Protein AF-A0AAN5CDN4-F1 (afdb_monomer_lite)

Foldseek 3Di:
DDADEDEDEDEQVDDDLVVQCVVPPPDDQQRYAYEYEYEYALPRHDLVVLLVSLLPHAAHAHYEYHYDYPPPPPPDPDLVSFNDELSSLLSCLLRYLYYHYEEHNYALVSVVSSVVSCVPDDVVRHYYHYDYDVVRVVNNVPDPPPDDD

Organism: NCBI:txid1317129

Structure (mmCIF, N/CA/C/O backbone):
data_AF-A0AAN5CDN4-F1
#
_entry.id   AF-A0AAN5CDN4-F1
#
loop_
_atom_site.group_PDB
_atom_site.id
_atom_site.type_symbol
_atom_site.label_atom_id
_atom_site.label_alt_id
_atom_site.label_comp_id
_atom_site.label_asym_id
_atom_site.label_entity_id
_atom_site.label_seq_id
_atom_site.pdbx_PDB_ins_code
_atom_site.Cartn_x
_atom_site.Cartn_y
_atom_site.Cartn_z
_atom_site.occupancy
_atom_site.B_iso_or_equiv
_atom_site.auth_seq_id
_atom_site.auth_comp_id
_atom_site.auth_asym_id
_atom_site.auth_atom_id
_atom_site.pdbx_PDB_model_num
ATOM 1 N N . VAL A 1 1 ? -24.246 -1.734 12.341 1.00 42.53 1 VAL A N 1
ATOM 2 C CA . VAL A 1 1 ? -23.006 -1.204 11.724 1.00 42.53 1 VAL A CA 1
ATOM 3 C C . VAL A 1 1 ? -23.228 -1.210 10.223 1.00 42.53 1 VAL A C 1
ATOM 5 O O . VAL A 1 1 ? -23.394 -2.285 9.666 1.00 42.53 1 VAL A O 1
ATOM 8 N N . HIS A 1 2 ? -23.369 -0.044 9.593 1.00 41.12 2 HIS A N 1
ATOM 9 C CA . HIS A 1 2 ? -23.535 0.030 8.140 1.00 41.12 2 HIS A CA 1
ATOM 10 C C . HIS A 1 2 ? -22.158 -0.121 7.491 1.00 41.12 2 HIS A C 1
ATOM 12 O O . HIS A 1 2 ? -21.321 0.771 7.610 1.00 41.12 2 HIS A O 1
ATOM 18 N N . HIS A 1 3 ? -21.904 -1.271 6.868 1.00 45.28 3 HIS A N 1
ATOM 19 C CA . HIS A 1 3 ? -20.722 -1.474 6.038 1.00 45.28 3 HIS A CA 1
ATOM 20 C C . HIS A 1 3 ? -20.969 -0.784 4.696 1.00 45.28 3 HIS A C 1
ATOM 22 O O . HIS A 1 3 ? -21.739 -1.275 3.874 1.00 45.28 3 HIS A O 1
ATOM 28 N N . TYR A 1 4 ? -20.363 0.385 4.502 1.00 54.28 4 TYR A N 1
ATOM 29 C CA . TYR A 1 4 ? -20.385 1.083 3.221 1.00 54.28 4 TYR A CA 1
ATOM 30 C C . TYR A 1 4 ? -19.226 0.570 2.367 1.00 54.28 4 TYR A C 1
ATOM 32 O O . TYR A 1 4 ? -18.063 0.700 2.750 1.00 54.28 4 TYR A O 1
ATOM 40 N N . LEU A 1 5 ? -19.567 -0.041 1.231 1.00 51.22 5 LEU A N 1
ATOM 41 C CA . LEU A 1 5 ? -18.626 -0.453 0.199 1.00 51.22 5 LEU A CA 1
ATOM 42 C C . LEU A 1 5 ? -18.717 0.558 -0.943 1.00 51.22 5 LEU A C 1
ATOM 44 O O . LEU A 1 5 ? -19.676 0.539 -1.714 1.00 51.22 5 LEU A O 1
ATOM 48 N N . GLU A 1 6 ? -17.737 1.451 -1.047 1.00 60.47 6 GLU A N 1
ATOM 49 C CA . GLU A 1 6 ? -17.648 2.364 -2.186 1.00 60.47 6 GLU A CA 1
ATOM 50 C C . GLU A 1 6 ? -16.681 1.794 -3.224 1.00 60.47 6 GLU A C 1
ATOM 52 O O . GLU A 1 6 ? -15.474 1.670 -2.994 1.00 60.47 6 GLU A O 1
ATOM 57 N N . HIS A 1 7 ? -17.234 1.428 -4.382 1.00 62.56 7 HIS A N 1
ATOM 58 C CA . HIS A 1 7 ? -16.462 1.053 -5.559 1.00 62.56 7 HIS A CA 1
ATOM 59 C C . HIS A 1 7 ? -16.224 2.281 -6.420 1.00 62.56 7 HIS A C 1
ATOM 61 O O . HIS A 1 7 ? -17.145 2.803 -7.049 1.00 62.56 7 HIS A O 1
ATOM 67 N N . LEU A 1 8 ? -14.972 2.712 -6.486 1.00 62.22 8 LEU A N 1
ATOM 68 C CA . LEU A 1 8 ? -14.578 3.858 -7.286 1.00 62.22 8 LEU A CA 1
ATOM 69 C C . LEU A 1 8 ? -13.744 3.363 -8.459 1.00 62.22 8 LEU A C 1
ATOM 71 O O . LEU A 1 8 ? -12.682 2.759 -8.292 1.00 62.22 8 LEU A O 1
ATOM 75 N N . ARG A 1 9 ? -14.258 3.602 -9.665 1.00 58.09 9 ARG A N 1
ATOM 76 C CA . ARG A 1 9 ? -13.555 3.323 -10.915 1.00 58.09 9 ARG A CA 1
ATOM 77 C C . ARG A 1 9 ? -13.080 4.629 -11.507 1.00 58.09 9 ARG A C 1
ATOM 79 O O . ARG A 1 9 ? -13.863 5.567 -11.644 1.00 58.09 9 ARG A O 1
ATOM 86 N N . PHE A 1 10 ? -11.820 4.655 -11.905 1.00 60.62 10 PHE A N 1
ATOM 87 C CA . PHE A 1 10 ? -11.216 5.835 -12.490 1.00 60.62 10 PHE A CA 1
ATOM 88 C C . PHE A 1 10 ? -10.541 5.491 -13.809 1.00 60.62 10 PHE A C 1
ATOM 90 O O . PHE A 1 10 ? -9.881 4.458 -13.926 1.00 60.62 10 PHE A O 1
ATOM 97 N N . ASN A 1 11 ? -10.683 6.399 -14.769 1.00 54.03 11 ASN A N 1
ATOM 98 C CA . ASN A 1 11 ? -9.977 6.355 -16.040 1.00 54.03 11 ASN A CA 1
ATOM 99 C C . ASN A 1 11 ? -8.892 7.442 -16.041 1.00 54.03 11 ASN A C 1
ATOM 101 O O . ASN A 1 11 ? -9.101 8.529 -15.490 1.00 54.03 11 ASN A O 1
ATOM 105 N N . SER A 1 12 ? -7.752 7.142 -16.666 1.00 50.97 12 SER A N 1
ATOM 106 C CA . SER A 1 12 ? -6.529 7.965 -16.719 1.00 50.97 12 SER A CA 1
ATOM 107 C C . SER A 1 12 ? -6.758 9.459 -16.997 1.00 50.97 12 SER A C 1
ATOM 109 O O . SER A 1 12 ? -6.101 10.299 -16.389 1.00 50.97 12 SER A O 1
ATOM 111 N N . ASN A 1 13 ? -7.751 9.819 -17.814 1.00 49.12 13 ASN A N 1
ATOM 112 C CA . ASN A 1 13 ? -7.959 11.206 -18.257 1.00 49.12 13 ASN A CA 1
ATOM 113 C C . ASN A 1 13 ? -8.715 12.107 -17.257 1.00 49.12 13 ASN A C 1
ATOM 115 O O . ASN A 1 13 ? -8.921 13.286 -17.535 1.00 49.12 13 ASN A O 1
ATOM 119 N N . GLY A 1 14 ? -9.155 11.585 -16.105 1.00 52.59 14 GLY A N 1
ATOM 120 C CA . GLY A 1 14 ? -10.093 12.291 -15.218 1.00 52.59 14 GLY A CA 1
ATOM 121 C C . GLY A 1 14 ? -9.783 12.234 -13.724 1.00 52.59 14 GLY A C 1
ATOM 122 O O . GLY A 1 14 ? -10.663 12.537 -12.918 1.00 52.59 14 GLY A O 1
ATOM 123 N N . PHE A 1 15 ? -8.574 11.836 -13.317 1.00 58.59 15 PHE A N 1
ATOM 124 C CA . PHE A 1 15 ? -8.276 11.628 -11.897 1.00 58.59 15 PHE A CA 1
ATOM 125 C C . PHE A 1 15 ? -8.235 12.944 -11.104 1.00 58.59 15 PHE A C 1
ATOM 127 O O . PHE A 1 15 ? -7.240 13.676 -11.086 1.00 58.59 15 PHE A O 1
ATOM 134 N N . ASN A 1 16 ? -9.341 13.272 -10.438 1.00 61.50 16 ASN A N 1
ATOM 135 C CA . ASN A 1 16 ? -9.496 14.509 -9.686 1.00 61.50 16 ASN A CA 1
ATOM 136 C C . ASN A 1 16 ? -9.147 14.281 -8.207 1.00 61.50 16 ASN A C 1
ATOM 138 O O . ASN A 1 16 ? -9.886 13.604 -7.500 1.00 61.50 16 ASN A O 1
ATOM 142 N N . PHE A 1 17 ? -8.062 14.890 -7.710 1.00 61.78 17 PHE A N 1
ATOM 143 C CA . PHE A 1 17 ? -7.702 14.896 -6.278 1.00 61.78 17 PHE A CA 1
ATOM 144 C C . PHE A 1 17 ? -8.842 15.386 -5.376 1.00 61.78 17 PHE A C 1
ATOM 146 O O . PHE A 1 17 ? -8.958 14.982 -4.217 1.00 61.78 17 PHE A O 1
ATOM 153 N N . ARG A 1 18 ? -9.726 16.236 -5.916 1.00 67.62 18 ARG A N 1
ATOM 154 C CA . ARG A 1 18 ? -10.921 16.681 -5.199 1.00 67.62 18 ARG A CA 1
ATOM 155 C C . ARG A 1 18 ? -11.841 15.513 -4.856 1.00 67.62 18 ARG A C 1
ATOM 157 O O . ARG A 1 18 ? -12.526 15.605 -3.849 1.00 67.62 18 ARG A O 1
ATOM 164 N N . LEU A 1 19 ? -11.809 14.413 -5.613 1.00 70.50 19 LEU A N 1
ATOM 165 C CA . LEU A 1 19 ? -12.654 13.256 -5.353 1.00 70.50 19 LEU A CA 1
ATOM 166 C C . LEU A 1 19 ? -12.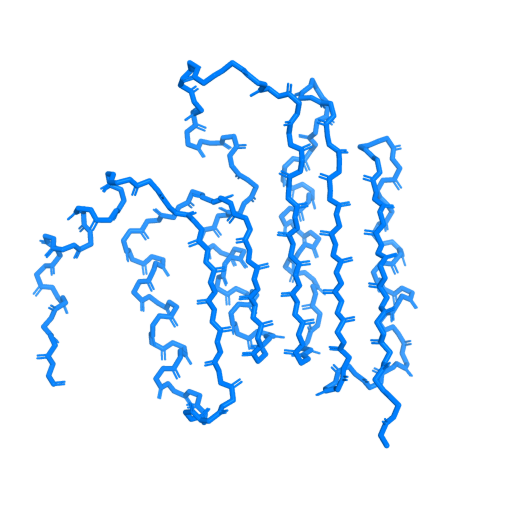292 12.583 -4.028 1.00 70.50 19 LEU A C 1
ATOM 168 O O . LEU A 1 19 ? -13.175 12.445 -3.194 1.00 70.50 19 LEU A O 1
ATOM 172 N N . ILE A 1 20 ? -11.019 12.246 -3.777 1.00 71.94 20 ILE A N 1
ATOM 173 C CA . ILE A 1 20 ? -10.628 11.628 -2.494 1.00 71.94 20 ILE A CA 1
ATOM 174 C C . ILE A 1 20 ? -11.003 12.546 -1.344 1.00 71.94 20 ILE A C 1
ATOM 176 O O . ILE A 1 20 ? -11.729 12.125 -0.454 1.00 71.94 20 ILE A O 1
ATOM 180 N N . SER A 1 21 ? -10.608 13.821 -1.415 1.00 72.06 21 SER A N 1
ATOM 181 C CA . SER A 1 21 ? -10.976 14.767 -0.361 1.00 72.06 21 SER A CA 1
ATOM 182 C C . SER A 1 21 ? -12.492 14.897 -0.185 1.00 72.06 21 SER A C 1
ATOM 184 O O . SER A 1 21 ? -12.933 15.070 0.938 1.00 72.06 21 SER A O 1
ATOM 186 N N . SER A 1 22 ? -13.307 14.778 -1.238 1.00 77.88 22 SER A N 1
ATOM 187 C CA . SER A 1 22 ? -14.773 14.786 -1.119 1.00 77.88 22 SER A CA 1
ATOM 188 C C . SER A 1 22 ? -15.352 13.487 -0.552 1.00 77.88 22 SER A C 1
ATOM 190 O O . SER A 1 22 ? -16.350 13.528 0.158 1.00 77.88 22 SER A O 1
ATOM 192 N N . LEU A 1 23 ? -14.720 12.346 -0.830 1.00 71.31 23 LEU A N 1
ATOM 193 C CA . LEU A 1 23 ? -15.134 11.030 -0.342 1.00 71.31 23 LEU A CA 1
ATOM 194 C C . LEU A 1 23 ? -14.772 10.835 1.127 1.00 71.31 23 LEU A C 1
ATOM 196 O O . LEU A 1 23 ? -15.442 10.092 1.835 1.00 71.31 23 LEU A O 1
ATOM 200 N N . THR A 1 24 ? -13.714 11.499 1.587 1.00 77.38 24 THR A N 1
ATOM 201 C CA . THR A 1 24 ? -13.196 11.345 2.946 1.00 77.38 24 THR A CA 1
ATOM 202 C C . THR A 1 24 ? -13.630 12.460 3.888 1.00 77.38 24 THR A C 1
ATOM 204 O O . THR A 1 24 ? -13.553 12.290 5.102 1.00 77.38 24 THR A O 1
ATOM 207 N N . ARG A 1 25 ? -14.053 13.615 3.362 1.00 80.44 25 ARG A N 1
ATOM 208 C CA . ARG A 1 25 ? -14.441 14.771 4.179 1.00 80.44 25 ARG A CA 1
ATOM 209 C C . ARG A 1 25 ? -15.694 14.461 4.991 1.00 80.44 25 ARG A C 1
ATOM 211 O O . ARG A 1 25 ? -16.678 13.962 4.455 1.00 80.44 25 ARG A O 1
ATOM 218 N N . ASP A 1 26 ? -15.617 14.767 6.283 1.00 82.19 26 ASP A N 1
ATOM 219 C CA . ASP A 1 26 ? -16.692 14.624 7.272 1.00 82.19 26 ASP A CA 1
ATOM 220 C C . ASP A 1 26 ? -17.226 13.190 7.450 1.00 82.19 26 ASP A C 1
ATOM 222 O O . ASP A 1 26 ? -18.324 12.986 7.970 1.00 82.19 26 ASP A O 1
ATOM 226 N N . ARG A 1 27 ? -16.451 12.169 7.053 1.00 81.75 27 ARG A N 1
ATOM 227 C CA . ARG A 1 27 ? -16.813 10.756 7.232 1.00 81.75 27 ARG A CA 1
ATOM 228 C C . ARG A 1 27 ? -15.916 10.079 8.259 1.00 81.75 27 ARG A C 1
ATOM 230 O O . ARG A 1 27 ? -14.701 10.249 8.245 1.00 81.75 27 ARG A O 1
ATOM 237 N N . ASN A 1 28 ? -16.506 9.240 9.112 1.00 83.94 28 ASN A N 1
ATOM 238 C CA . ASN A 1 28 ? -15.732 8.305 9.923 1.00 83.94 28 ASN A CA 1
ATOM 239 C C . ASN A 1 28 ? -15.337 7.098 9.059 1.00 83.94 28 ASN A C 1
ATOM 241 O O . ASN A 1 28 ? -16.176 6.258 8.731 1.00 83.94 28 ASN A O 1
ATOM 245 N N . LEU A 1 29 ? -14.057 7.019 8.704 1.00 83.81 29 LEU A N 1
ATOM 246 C CA . LEU A 1 29 ? -13.517 5.980 7.830 1.00 83.81 29 LEU A CA 1
ATOM 247 C C . LEU A 1 29 ? -13.000 4.745 8.581 1.00 83.81 29 LEU A C 1
ATOM 249 O O . LEU A 1 29 ? -12.643 3.756 7.944 1.00 83.81 29 LEU A O 1
ATOM 253 N N . GLU A 1 30 ? -13.032 4.740 9.918 1.00 83.12 30 GLU A N 1
ATOM 254 C CA . GLU A 1 30 ? -12.555 3.628 10.760 1.00 83.12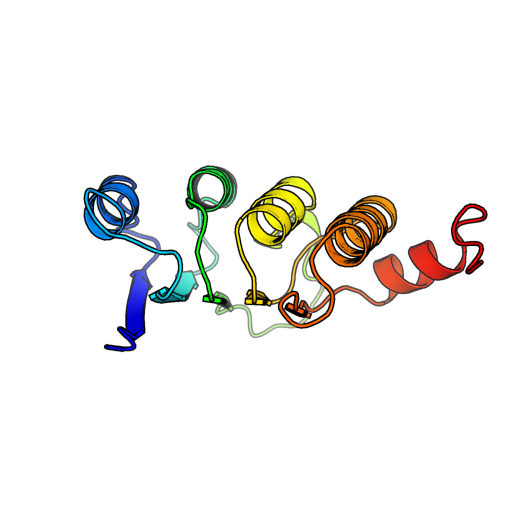 30 GLU A CA 1
ATOM 255 C C . GLU A 1 30 ? -13.330 2.319 10.564 1.00 83.12 30 GLU A C 1
ATOM 257 O O . GLU A 1 30 ? -12.926 1.283 11.082 1.00 83.12 30 GLU A O 1
ATOM 262 N N . LYS A 1 31 ? -14.465 2.362 9.858 1.00 84.50 31 LYS A N 1
ATOM 263 C CA . LYS A 1 31 ? -15.303 1.195 9.530 1.00 84.50 31 LYS A CA 1
ATOM 264 C C . LYS A 1 31 ? -15.619 1.093 8.037 1.00 84.50 31 LYS A C 1
ATOM 266 O O . LYS A 1 31 ? -16.503 0.331 7.646 1.00 84.50 31 LYS A O 1
ATOM 271 N N . VAL A 1 32 ? -14.961 1.907 7.213 1.00 85.69 32 VAL A N 1
ATOM 272 C CA . VAL A 1 32 ? -15.242 2.007 5.778 1.00 85.69 32 VAL A CA 1
ATOM 273 C C . VAL A 1 32 ? -14.306 1.100 4.995 1.00 85.69 32 VAL A C 1
ATOM 275 O O . VAL A 1 32 ? -13.120 0.976 5.309 1.00 85.69 32 VAL A O 1
ATOM 278 N N . GLN A 1 33 ? -14.863 0.492 3.947 1.00 89.12 33 GLN A N 1
ATOM 279 C CA . GLN A 1 33 ? -14.111 -0.236 2.943 1.00 89.12 33 GLN A CA 1
ATOM 280 C C . GLN A 1 33 ? -14.107 0.546 1.630 1.00 89.12 33 GLN A C 1
ATOM 282 O O . GLN A 1 33 ? -15.160 0.800 1.042 1.00 89.12 33 GLN A O 1
ATOM 287 N N . ILE A 1 34 ? -12.911 0.882 1.155 1.00 88.25 34 ILE A N 1
ATOM 288 C CA . ILE A 1 34 ? -12.700 1.571 -0.117 1.00 88.25 34 ILE A CA 1
ATOM 289 C C . ILE A 1 34 ? -12.059 0.598 -1.102 1.00 88.25 34 ILE A C 1
ATOM 291 O O . ILE A 1 34 ? -11.040 -0.024 -0.801 1.00 88.25 34 ILE A O 1
ATOM 295 N N . ALA A 1 35 ? -12.645 0.480 -2.293 1.00 89.38 35 ALA A N 1
ATOM 296 C CA . ALA A 1 35 ? -12.056 -0.250 -3.408 1.00 89.38 35 ALA A CA 1
ATOM 297 C C . ALA A 1 35 ? -11.782 0.712 -4.570 1.00 89.38 35 ALA A C 1
ATOM 299 O O . ALA A 1 35 ? -12.710 1.266 -5.165 1.00 89.38 35 ALA A O 1
ATOM 300 N N . LEU A 1 36 ? -10.503 0.899 -4.890 1.00 87.06 36 LEU A N 1
ATOM 301 C CA . LEU A 1 36 ? -10.022 1.723 -5.991 1.00 87.06 36 LEU A CA 1
ATOM 302 C C . LEU A 1 36 ? -9.634 0.809 -7.152 1.00 87.06 36 LEU A C 1
ATOM 304 O O . LEU A 1 36 ? -8.705 0.015 -7.034 1.00 87.06 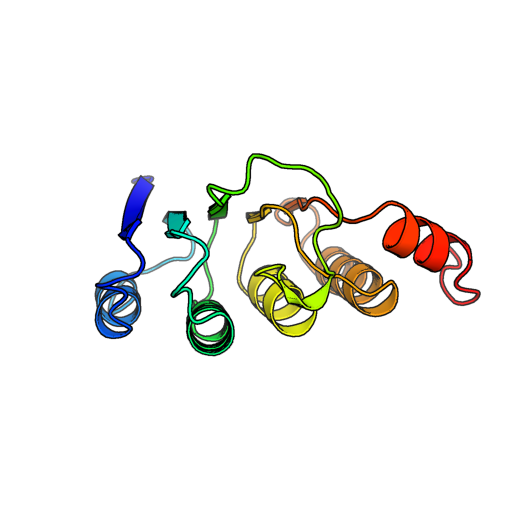36 LEU A O 1
ATOM 308 N N . THR A 1 37 ? -10.326 0.929 -8.283 1.00 85.19 37 THR A N 1
A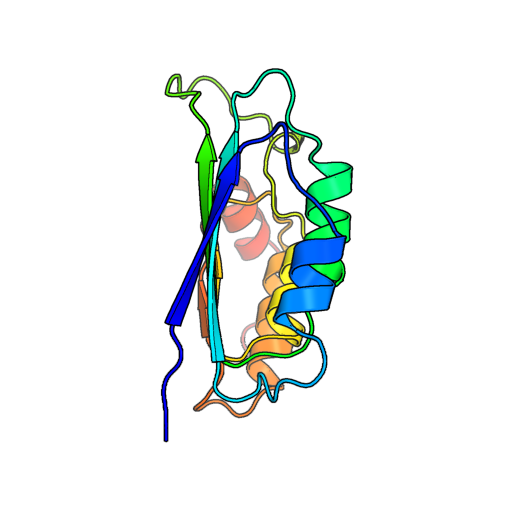TOM 309 C CA . THR A 1 37 ? -9.881 0.313 -9.538 1.00 85.19 37 THR A CA 1
ATOM 310 C C . THR A 1 37 ? -9.336 1.398 -10.447 1.00 85.19 37 THR A C 1
ATOM 312 O O . THR A 1 37 ? -10.066 2.299 -10.876 1.00 85.19 37 THR A O 1
ATOM 315 N N . LEU A 1 38 ? -8.047 1.297 -10.733 1.00 79.62 38 LEU A N 1
ATOM 316 C CA . LEU A 1 38 ? -7.317 2.241 -11.555 1.00 79.62 38 LEU A CA 1
ATOM 317 C C . LEU A 1 38 ? -7.144 1.617 -12.940 1.00 79.62 38 LEU A C 1
ATOM 319 O O . LEU A 1 38 ? -6.450 0.611 -13.090 1.00 79.62 38 LEU A O 1
ATOM 323 N N . ASN A 1 39 ? -7.822 2.188 -13.936 1.00 75.81 39 ASN A N 1
ATOM 324 C CA . ASN A 1 39 ? -7.700 1.757 -15.323 1.00 75.81 39 ASN A CA 1
ATOM 325 C C . ASN A 1 39 ? -6.800 2.744 -16.059 1.00 75.81 39 ASN A C 1
ATOM 327 O O . ASN A 1 39 ? -7.145 3.922 -16.209 1.00 75.81 39 ASN A O 1
ATOM 331 N N . ALA A 1 40 ? -5.663 2.253 -16.535 1.00 64.31 40 ALA A N 1
ATOM 332 C CA . ALA A 1 40 ? -4.715 3.056 -17.280 1.00 64.31 40 ALA A CA 1
ATOM 333 C C . ALA A 1 40 ? -4.482 2.467 -18.667 1.00 64.31 40 ALA A C 1
ATOM 335 O O . ALA A 1 40 ? -4.056 1.320 -18.810 1.00 64.31 40 ALA A O 1
ATOM 336 N N . SER A 1 41 ? -4.714 3.281 -19.697 1.00 64.50 41 SER A N 1
ATOM 337 C CA . SER A 1 41 ? -3.990 3.117 -20.953 1.00 64.50 41 SER A CA 1
ATOM 338 C C . SER A 1 41 ? -2.539 3.519 -20.695 1.00 64.50 41 SER A C 1
ATOM 340 O O . SER A 1 41 ? -2.279 4.609 -20.186 1.00 64.50 41 SER A O 1
ATOM 342 N N . THR A 1 42 ? -1.596 2.639 -21.012 1.00 59.81 42 THR A N 1
ATOM 343 C CA . THR A 1 42 ? -0.192 2.749 -20.586 1.00 59.81 42 THR A CA 1
ATOM 344 C C . THR A 1 42 ? 0.565 3.965 -21.114 1.00 59.81 42 THR A C 1
ATOM 346 O O . THR A 1 42 ? 1.618 4.279 -20.579 1.00 59.81 42 THR A O 1
ATOM 349 N N . ALA A 1 43 ? 0.040 4.672 -22.117 1.00 59.00 43 ALA A N 1
ATOM 350 C CA . ALA A 1 43 ? 0.720 5.815 -22.721 1.00 59.00 43 ALA A CA 1
ATOM 351 C C . ALA A 1 43 ? 0.682 7.109 -21.879 1.00 59.00 43 ALA A C 1
ATOM 353 O O . ALA A 1 43 ? 1.592 7.916 -22.009 1.00 59.00 43 ALA A O 1
ATOM 354 N N . ASP A 1 44 ? -0.312 7.297 -20.997 1.00 64.44 44 ASP A N 1
ATOM 355 C CA . ASP A 1 44 ? -0.578 8.612 -20.370 1.00 64.44 44 ASP A CA 1
ATOM 356 C C . ASP A 1 44 ? -0.766 8.557 -18.846 1.00 64.44 44 ASP A C 1
ATOM 358 O O . ASP A 1 44 ? -1.359 9.456 -18.240 1.00 64.44 44 ASP A O 1
ATOM 362 N N . PHE A 1 45 ? -0.324 7.484 -18.187 1.00 74.25 45 PHE A N 1
ATOM 363 C CA . PHE A 1 45 ? -0.564 7.368 -16.754 1.00 74.25 45 PHE A CA 1
ATOM 364 C C . PHE A 1 45 ? 0.477 8.106 -15.911 1.00 74.25 45 PHE A C 1
ATOM 366 O O . PHE A 1 45 ? 1.637 7.712 -15.821 1.00 74.25 45 PHE A O 1
ATOM 373 N N . ASP A 1 46 ? 0.032 9.152 -15.215 1.00 83.25 46 ASP A N 1
ATOM 374 C CA . ASP A 1 46 ? 0.870 9.919 -14.294 1.00 83.25 46 ASP A CA 1
ATOM 375 C C . ASP A 1 46 ? 1.040 9.181 -12.951 1.00 83.25 46 ASP A C 1
ATOM 377 O O . ASP A 1 46 ? 0.256 9.315 -11.998 1.00 83.25 46 ASP A O 1
ATOM 381 N N . MET A 1 47 ? 2.097 8.372 -12.895 1.00 83.25 47 MET A N 1
ATOM 382 C CA . MET A 1 47 ? 2.495 7.574 -11.734 1.00 83.25 47 MET A CA 1
ATOM 383 C C . MET A 1 47 ? 2.800 8.443 -10.518 1.00 83.25 47 MET A C 1
ATOM 385 O O . MET A 1 47 ? 2.308 8.179 -9.420 1.00 83.25 47 MET A O 1
ATOM 389 N N . THR A 1 48 ? 3.565 9.517 -10.713 1.00 86.62 48 THR A N 1
ATOM 390 C CA . THR A 1 48 ? 3.967 10.447 -9.651 1.00 86.62 48 THR A CA 1
ATOM 391 C C . THR A 1 48 ? 2.750 11.077 -8.991 1.00 86.62 48 THR A C 1
ATOM 393 O O . THR A 1 48 ? 2.619 11.079 -7.762 1.00 86.62 48 THR A O 1
ATOM 396 N N . ARG A 1 49 ? 1.817 11.576 -9.802 1.00 85.44 49 ARG A N 1
ATOM 397 C CA . ARG A 1 49 ? 0.565 12.155 -9.323 1.00 85.44 49 ARG A CA 1
ATOM 398 C C . ARG A 1 49 ? -0.277 11.134 -8.572 1.00 85.44 49 ARG A C 1
ATOM 400 O O . ARG A 1 49 ? -0.798 11.455 -7.503 1.00 85.44 49 ARG A O 1
ATOM 407 N N . THR A 1 50 ? -0.385 9.915 -9.090 1.00 85.75 50 THR A N 1
ATOM 408 C CA . THR A 1 50 ? -1.180 8.860 -8.453 1.00 85.75 50 THR A CA 1
ATOM 409 C C . THR A 1 50 ? -0.562 8.409 -7.130 1.00 85.75 50 THR A C 1
ATOM 411 O O . THR A 1 50 ? -1.272 8.315 -6.133 1.00 85.75 50 THR A O 1
ATOM 414 N N . ARG A 1 51 ? 0.762 8.240 -7.046 1.00 89.12 51 ARG A N 1
ATOM 415 C CA . ARG A 1 51 ? 1.461 7.964 -5.777 1.00 89.12 51 ARG A CA 1
ATOM 416 C C . ARG A 1 51 ? 1.234 9.079 -4.756 1.00 89.12 51 ARG A C 1
ATOM 418 O O . ARG A 1 51 ? 0.875 8.806 -3.612 1.00 89.12 51 ARG A O 1
ATOM 425 N N . LYS A 1 52 ? 1.372 10.347 -5.168 1.00 89.62 52 LYS A N 1
ATOM 426 C CA . LYS A 1 52 ? 1.104 11.511 -4.301 1.00 89.62 52 LYS A CA 1
ATOM 427 C C . LYS A 1 52 ? -0.323 11.492 -3.758 1.00 89.62 52 LYS A C 1
ATOM 429 O O . LYS A 1 52 ? -0.544 11.826 -2.601 1.00 89.62 52 LYS A O 1
ATOM 434 N N . MET A 1 53 ? -1.276 11.089 -4.586 1.00 86.88 53 MET A N 1
ATOM 435 C CA . MET A 1 53 ? -2.672 10.944 -4.202 1.00 86.88 53 MET A CA 1
ATOM 436 C C . MET A 1 53 ? -2.885 9.805 -3.197 1.00 86.88 53 MET A C 1
ATOM 438 O O . MET A 1 53 ? -3.556 10.005 -2.189 1.00 86.88 53 MET A O 1
ATOM 442 N N . LEU A 1 54 ? -2.313 8.623 -3.437 1.00 89.81 54 LEU A N 1
ATOM 443 C CA . LEU A 1 54 ? -2.419 7.490 -2.512 1.00 89.81 54 LEU A CA 1
ATOM 444 C C . LEU A 1 54 ? -1.814 7.821 -1.140 1.00 89.81 54 LEU A C 1
ATOM 446 O O . LEU A 1 54 ? -2.377 7.446 -0.115 1.00 89.81 54 LEU A O 1
ATOM 450 N N . LYS A 1 55 ? -0.739 8.618 -1.112 1.00 92.56 55 LYS A N 1
ATOM 451 C CA . LYS A 1 55 ? -0.127 9.163 0.115 1.00 92.56 55 LYS A CA 1
ATOM 452 C C . LYS A 1 55 ? -0.991 10.210 0.842 1.00 92.56 55 LYS A C 1
ATOM 454 O O . LYS A 1 55 ? -0.640 10.638 1.934 1.00 92.56 55 LYS A O 1
ATOM 459 N N . GLN A 1 56 ? -2.113 10.637 0.262 1.00 89.88 56 GLN A N 1
ATOM 460 C CA . GLN A 1 56 ? -3.104 11.508 0.913 1.00 89.88 56 GLN A CA 1
ATOM 461 C C . GLN A 1 56 ? -4.313 10.735 1.446 1.00 89.88 56 GLN A C 1
ATOM 463 O O . GLN A 1 56 ? -5.210 11.344 2.031 1.00 89.88 56 GLN A O 1
ATOM 468 N N . LEU A 1 57 ? -4.369 9.413 1.246 1.00 88.44 57 LEU A N 1
ATOM 469 C CA . LEU A 1 57 ? -5.443 8.604 1.804 1.00 88.44 57 LEU A CA 1
ATOM 470 C C . LEU A 1 57 ? -5.390 8.666 3.340 1.00 88.44 57 LEU A C 1
ATOM 472 O O . LEU A 1 57 ? -4.324 8.427 3.915 1.00 88.44 57 LEU A O 1
ATOM 476 N N . PRO A 1 58 ? -6.510 8.990 4.007 1.00 91.00 58 PRO A N 1
ATOM 477 C CA . PRO A 1 58 ? -6.585 9.012 5.462 1.00 91.00 58 PRO A CA 1
ATOM 478 C C . PRO A 1 58 ? -6.638 7.591 6.033 1.00 91.00 58 PRO A C 1
ATOM 480 O O . PRO A 1 58 ? -6.754 6.608 5.298 1.00 91.00 58 PRO A O 1
ATOM 483 N N . LYS A 1 59 ? -6.623 7.495 7.366 1.00 91.12 59 LYS A N 1
ATOM 484 C CA . LYS A 1 59 ? -6.809 6.226 8.066 1.00 91.12 59 LYS A CA 1
ATOM 485 C C . LYS A 1 59 ? -8.176 5.607 7.745 1.00 91.12 59 LYS A C 1
ATOM 487 O O . LYS A 1 59 ? -9.192 6.295 7.821 1.00 91.12 59 LYS A O 1
ATOM 492 N N . MET A 1 60 ? -8.206 4.317 7.420 1.00 91.12 60 MET A N 1
ATOM 493 C CA . MET A 1 60 ? -9.428 3.574 7.095 1.00 91.12 60 MET A CA 1
ATOM 494 C C . MET A 1 60 ? -9.379 2.124 7.582 1.00 91.12 60 MET A C 1
ATOM 496 O O . MET A 1 60 ? -8.315 1.616 7.929 1.00 91.12 60 MET A O 1
ATOM 500 N N . ASP A 1 61 ? -10.523 1.439 7.595 1.00 92.00 61 ASP A N 1
ATOM 501 C CA . ASP A 1 61 ? -10.546 0.017 7.950 1.00 92.00 61 ASP A CA 1
ATOM 502 C C . ASP A 1 61 ? -9.960 -0.835 6.826 1.00 92.00 61 ASP A C 1
ATOM 504 O O . ASP A 1 61 ? -8.938 -1.496 7.005 1.00 92.00 61 ASP A O 1
ATOM 508 N N . LYS A 1 62 ? -10.570 -0.782 5.636 1.00 94.12 62 LYS A N 1
ATOM 509 C CA . LYS A 1 62 ? -10.190 -1.650 4.519 1.00 94.12 62 LYS A CA 1
ATOM 510 C C . LYS A 1 62 ? -9.917 -0.858 3.251 1.00 94.12 62 LYS A C 1
ATOM 512 O O . LYS A 1 62 ? -10.757 -0.077 2.809 1.00 94.12 62 LYS A O 1
ATOM 517 N N . LEU A 1 63 ? -8.784 -1.138 2.624 1.00 94.06 63 LEU A N 1
ATOM 518 C CA . LEU A 1 63 ? -8.404 -0.603 1.327 1.00 94.06 63 LEU A CA 1
ATOM 519 C C . LEU A 1 63 ? -8.124 -1.746 0.356 1.00 94.06 63 LEU A C 1
ATOM 521 O O . LEU A 1 63 ? -7.362 -2.662 0.658 1.00 94.06 63 LEU A O 1
ATOM 525 N N . ARG A 1 64 ? -8.710 -1.670 -0.834 1.00 94.25 64 ARG A N 1
ATOM 526 C CA . ARG A 1 64 ? -8.337 -2.502 -1.974 1.00 94.25 64 ARG A CA 1
ATOM 527 C C . ARG A 1 64 ? -7.929 -1.607 -3.133 1.00 94.25 64 ARG A C 1
ATOM 529 O O . ARG A 1 64 ? -8.689 -0.714 -3.496 1.00 94.25 64 ARG A O 1
ATOM 536 N N . ILE A 1 65 ? -6.761 -1.853 -3.713 1.00 90.88 65 ILE A N 1
ATOM 537 C CA . ILE A 1 65 ? -6.302 -1.179 -4.927 1.00 90.88 65 ILE A CA 1
ATOM 538 C C . ILE A 1 65 ? -6.074 -2.243 -5.991 1.00 90.88 65 ILE A C 1
ATOM 540 O O . ILE A 1 65 ? -5.169 -3.059 -5.857 1.00 90.88 65 ILE A O 1
ATOM 544 N N . ASP A 1 66 ? -6.890 -2.210 -7.040 1.00 87.12 66 ASP A N 1
ATOM 545 C CA . ASP A 1 66 ? -6.726 -3.043 -8.228 1.00 87.12 66 ASP A CA 1
ATOM 546 C C . ASP A 1 66 ? -6.153 -2.183 -9.364 1.00 87.12 66 ASP A C 1
ATOM 548 O O . ASP A 1 66 ? -6.732 -1.146 -9.720 1.00 87.12 66 ASP A O 1
ATOM 552 N N . TRP A 1 67 ? -5.036 -2.618 -9.948 1.00 79.69 67 TRP A N 1
ATOM 553 C CA . TRP A 1 67 ? -4.354 -1.922 -11.032 1.00 79.69 67 TRP A CA 1
ATOM 554 C C . TRP A 1 67 ? -4.536 -2.683 -12.344 1.00 79.69 67 TRP A C 1
ATOM 556 O O . TRP A 1 67 ? -3.893 -3.693 -12.615 1.00 79.69 67 TRP A O 1
ATOM 566 N N . LYS A 1 68 ? -5.417 -2.181 -13.210 1.00 75.25 68 LYS A N 1
ATOM 567 C CA . LYS A 1 68 ? -5.646 -2.787 -14.524 1.00 75.25 68 LYS A CA 1
ATOM 568 C C . LYS A 1 68 ? -4.803 -2.057 -15.564 1.00 75.25 68 LYS A C 1
ATOM 570 O O . LYS A 1 68 ? -5.273 -1.106 -16.187 1.00 75.25 68 LYS A O 1
ATOM 575 N N . SER A 1 69 ? -3.559 -2.506 -15.738 1.00 65.25 69 SER A N 1
ATOM 576 C CA . SER A 1 69 ? -2.738 -2.120 -16.892 1.00 65.25 69 SER A CA 1
ATOM 577 C C . SER A 1 69 ? -3.102 -2.965 -18.110 1.00 65.25 69 SER A C 1
ATOM 579 O O . SER A 1 69 ? -3.186 -4.189 -18.017 1.00 65.25 69 SER A O 1
ATOM 581 N N . TRP A 1 70 ? -3.280 -2.324 -19.266 1.00 53.59 70 TRP A N 1
ATOM 582 C CA . TRP A 1 70 ? -3.575 -3.004 -20.533 1.00 53.59 70 TRP A CA 1
ATOM 583 C C . TRP A 1 70 ? -2.355 -3.622 -21.234 1.00 53.59 70 TRP A C 1
ATOM 585 O O . TRP A 1 70 ? -2.499 -4.176 -22.322 1.00 53.59 70 TRP A O 1
ATOM 595 N N . THR A 1 71 ? -1.159 -3.586 -20.641 1.00 52.09 71 THR A N 1
ATOM 596 C CA . THR A 1 71 ? 0.016 -4.259 -21.214 1.00 52.09 71 THR A CA 1
ATOM 597 C C . THR A 1 71 ? 0.001 -5.756 -20.916 1.00 52.09 71 THR A C 1
ATOM 599 O O . THR A 1 71 ? 0.721 -6.279 -20.073 1.00 52.09 71 THR A O 1
ATOM 602 N N . SER A 1 72 ? -0.813 -6.474 -21.685 1.00 44.03 72 SER A N 1
ATOM 603 C CA . SER A 1 72 ? -0.869 -7.936 -21.769 1.00 44.03 72 SER A CA 1
ATOM 604 C C . SER A 1 72 ? 0.374 -8.584 -22.406 1.00 44.03 72 SER A C 1
ATOM 606 O O . SER A 1 72 ? 0.363 -9.778 -22.693 1.00 44.03 72 SER A O 1
ATOM 608 N N . SER A 1 73 ? 1.460 -7.844 -22.635 1.00 47.94 73 SER A N 1
ATOM 609 C CA . SER A 1 73 ? 2.729 -8.399 -23.109 1.00 47.94 73 SER A CA 1
ATOM 610 C C . SER A 1 73 ? 3.752 -8.382 -21.978 1.00 47.94 73 SER A C 1
ATOM 612 O O . SER A 1 73 ? 4.405 -7.372 -21.739 1.00 47.94 73 SER A O 1
ATOM 614 N N . MET A 1 74 ? 3.893 -9.526 -21.304 1.00 47.38 74 MET A N 1
ATOM 615 C CA . MET A 1 74 ? 4.819 -9.833 -20.199 1.00 47.38 74 MET A CA 1
ATOM 616 C C . MET A 1 74 ? 6.324 -9.686 -20.527 1.00 47.38 74 MET A C 1
ATOM 618 O O . MET A 1 74 ? 7.154 -10.326 -19.885 1.00 47.38 74 MET A O 1
ATOM 622 N N . LYS A 1 75 ? 6.717 -8.893 -21.525 1.00 50.31 75 LYS A N 1
ATOM 623 C CA . LYS A 1 75 ? 8.131 -8.623 -21.785 1.00 50.31 75 LYS A CA 1
ATOM 624 C C . LYS A 1 75 ? 8.551 -7.435 -20.934 1.00 50.31 75 LYS A C 1
ATOM 626 O O . LYS A 1 75 ? 8.290 -6.299 -21.295 1.00 50.31 75 LYS A O 1
ATOM 631 N N . GLU A 1 76 ? 9.134 -7.778 -19.787 1.00 53.50 76 GLU A N 1
ATOM 632 C CA . GLU A 1 76 ? 9.887 -6.891 -18.898 1.00 53.50 76 GLU A CA 1
ATOM 633 C C . GLU A 1 76 ? 9.095 -5.665 -18.442 1.00 53.50 76 GLU A C 1
ATOM 635 O O . GLU A 1 76 ? 9.270 -4.556 -18.930 1.00 53.50 76 GLU A O 1
ATOM 640 N N . VAL A 1 77 ? 8.222 -5.865 -17.448 1.00 56.09 77 VAL A N 1
ATOM 641 C CA . VAL A 1 77 ? 7.776 -4.730 -16.634 1.00 56.09 77 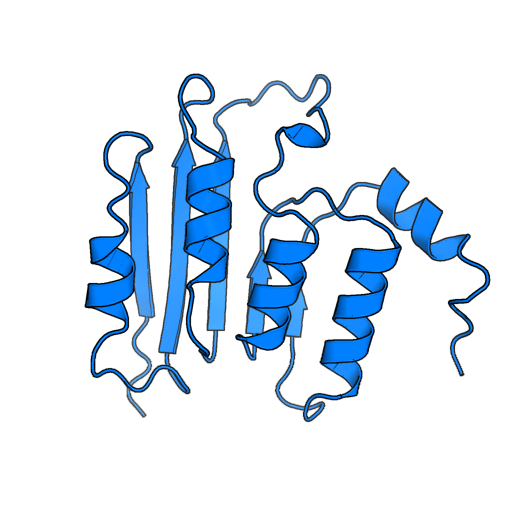VAL A CA 1
ATOM 642 C C . VAL A 1 77 ? 9.022 -4.168 -15.956 1.00 56.09 77 VAL A C 1
ATOM 644 O O . VAL A 1 77 ? 9.551 -4.794 -15.034 1.00 56.09 77 VAL A O 1
ATOM 647 N N . VAL A 1 78 ? 9.500 -3.025 -16.445 1.00 60.19 78 VAL A N 1
ATOM 648 C CA . VAL A 1 78 ? 10.559 -2.255 -15.800 1.00 60.19 78 VAL A CA 1
ATOM 649 C C . VAL A 1 78 ? 10.039 -1.882 -14.416 1.00 60.19 78 VAL A C 1
ATOM 651 O O . VAL A 1 78 ? 8.896 -1.453 -14.270 1.00 60.19 78 VAL A O 1
ATOM 654 N N . MET A 1 79 ? 10.842 -2.112 -13.376 1.00 58.94 79 MET A N 1
ATOM 655 C CA . MET A 1 79 ? 10.418 -1.904 -11.984 1.00 58.94 79 MET A CA 1
ATOM 656 C C . MET A 1 79 ? 9.881 -0.484 -11.737 1.00 58.94 79 MET A C 1
ATOM 658 O O . MET A 1 79 ? 8.942 -0.306 -10.962 1.00 58.94 79 MET A O 1
ATOM 662 N N . ASP A 1 80 ? 10.389 0.501 -12.478 1.00 61.50 80 ASP A N 1
ATOM 663 C CA . ASP A 1 80 ? 9.966 1.901 -12.399 1.00 61.50 80 ASP A CA 1
ATOM 664 C C . ASP A 1 80 ? 8.508 2.146 -12.845 1.00 61.50 80 ASP A C 1
ATOM 666 O O . ASP A 1 80 ? 7.891 3.125 -12.409 1.00 61.50 80 ASP A O 1
ATOM 670 N N . ASP A 1 81 ? 7.915 1.220 -13.608 1.00 68.75 81 ASP A N 1
ATOM 671 C CA . ASP A 1 81 ? 6.548 1.312 -14.143 1.00 68.75 81 ASP A CA 1
ATOM 672 C C . ASP A 1 81 ? 5.469 0.773 -13.184 1.00 68.75 81 ASP A C 1
ATOM 674 O O . ASP A 1 81 ? 4.283 0.727 -13.523 1.00 68.75 81 ASP A O 1
ATOM 678 N N . LEU A 1 82 ? 5.837 0.353 -11.968 1.00 79.62 82 LEU A N 1
ATOM 679 C CA . LEU A 1 82 ? 4.885 -0.179 -10.988 1.00 79.62 82 LEU A CA 1
ATOM 680 C C . LEU A 1 82 ? 4.307 0.912 -10.089 1.00 79.62 82 LEU A C 1
ATOM 682 O O . LEU A 1 82 ? 5.018 1.781 -9.590 1.00 79.62 82 LEU A O 1
ATOM 686 N N . LEU A 1 83 ? 2.987 0.890 -9.869 1.00 83.19 83 LEU A N 1
ATOM 687 C CA . LEU A 1 83 ? 2.293 2.017 -9.239 1.00 83.19 83 LEU A CA 1
ATOM 688 C C . LEU A 1 83 ? 2.733 2.249 -7.797 1.00 83.19 83 LEU A C 1
ATOM 690 O O . LEU A 1 83 ? 2.968 3.389 -7.394 1.00 83.19 83 LEU A O 1
ATOM 694 N N . ILE A 1 84 ? 2.819 1.174 -7.025 1.00 89.62 84 ILE A N 1
ATOM 695 C CA . ILE A 1 84 ? 3.100 1.243 -5.598 1.00 89.62 84 ILE A CA 1
ATOM 696 C C . ILE A 1 84 ? 4.614 1.135 -5.400 1.00 89.62 84 ILE A C 1
ATOM 698 O O . ILE A 1 84 ? 5.203 0.110 -5.734 1.00 89.62 84 ILE A O 1
ATOM 702 N N . ASP A 1 85 ? 5.217 2.203 -4.876 1.00 91.44 85 ASP A N 1
ATOM 703 C CA . ASP A 1 85 ? 6.591 2.230 -4.358 1.00 91.44 85 ASP A CA 1
ATOM 704 C C . ASP A 1 85 ? 6.605 1.974 -2.837 1.00 91.44 85 ASP A C 1
ATOM 706 O O . ASP A 1 85 ? 5.547 1.979 -2.194 1.00 91.44 85 ASP A O 1
ATOM 710 N N . ASP A 1 86 ? 7.790 1.812 -2.241 1.00 93.62 86 ASP A N 1
ATOM 711 C CA . ASP A 1 86 ? 7.951 1.620 -0.790 1.00 93.62 86 ASP A CA 1
ATOM 712 C C . ASP A 1 86 ? 7.229 2.698 0.024 1.00 93.62 86 ASP A C 1
ATOM 714 O O . ASP A 1 86 ? 6.459 2.402 0.933 1.00 93.62 86 ASP A O 1
ATOM 718 N N . GLY A 1 87 ? 7.409 3.974 -0.328 1.00 95.25 87 GLY A N 1
ATOM 719 C CA . GLY A 1 87 ? 6.775 5.071 0.404 1.00 95.25 87 GLY A CA 1
ATOM 720 C C . GLY A 1 87 ? 5.243 5.009 0.368 1.00 95.25 87 GLY A C 1
ATOM 721 O O . GLY A 1 87 ? 4.579 5.383 1.333 1.00 95.25 87 GLY A O 1
ATOM 722 N N . THR A 1 88 ? 4.661 4.564 -0.745 1.00 95.00 88 THR A N 1
ATOM 723 C CA . THR A 1 88 ? 3.209 4.412 -0.909 1.00 95.00 88 THR A CA 1
ATOM 724 C C . THR A 1 88 ? 2.714 3.195 -0.136 1.00 95.00 88 THR A C 1
ATOM 726 O O . THR A 1 88 ? 1.706 3.288 0.566 1.00 95.00 88 THR A O 1
ATOM 729 N N . LEU A 1 89 ? 3.448 2.083 -0.209 1.00 95.75 89 LEU A N 1
ATOM 730 C CA . LEU A 1 89 ? 3.178 0.867 0.549 1.00 95.75 89 LEU A CA 1
ATOM 731 C C . LEU A 1 89 ? 3.180 1.140 2.059 1.00 95.75 89 LEU A C 1
ATOM 733 O O . LEU A 1 89 ? 2.237 0.752 2.750 1.00 95.75 89 LEU A O 1
ATOM 737 N N . LEU A 1 90 ? 4.185 1.853 2.569 1.00 96.75 90 LEU A N 1
ATOM 738 C CA . LEU A 1 90 ? 4.308 2.187 3.991 1.00 96.75 90 LEU A CA 1
ATOM 739 C C . LEU A 1 90 ? 3.208 3.125 4.472 1.00 96.75 90 LEU A C 1
ATOM 741 O O . LEU A 1 90 ? 2.648 2.916 5.553 1.00 96.75 90 LEU A O 1
ATOM 745 N N . HIS A 1 91 ? 2.853 4.124 3.660 1.00 96.75 91 HIS A N 1
ATOM 746 C CA . HIS A 1 91 ? 1.740 5.018 3.971 1.00 96.75 91 HIS A CA 1
ATOM 747 C C . HIS A 1 91 ? 0.431 4.241 4.097 1.00 96.75 91 HIS A C 1
ATOM 749 O O . HIS A 1 91 ? -0.268 4.367 5.103 1.00 96.75 91 HIS A O 1
ATOM 755 N N . ILE A 1 92 ? 0.116 3.410 3.100 1.00 95.88 92 ILE A N 1
ATOM 756 C CA . ILE A 1 92 ? -1.098 2.590 3.093 1.00 95.88 92 ILE A CA 1
ATOM 757 C C . ILE A 1 92 ? -1.098 1.623 4.275 1.00 95.88 92 ILE A C 1
ATOM 759 O O . ILE A 1 92 ? -2.097 1.530 4.990 1.00 95.88 92 ILE A O 1
ATOM 763 N N . SER A 1 93 ? 0.022 0.943 4.511 1.00 95.62 93 SER A N 1
ATOM 764 C CA . SER A 1 93 ? 0.164 -0.010 5.610 1.00 95.62 93 SER A CA 1
ATOM 765 C C . SER A 1 93 ? -0.033 0.678 6.954 1.00 95.62 93 SER A C 1
ATOM 767 O O . SER A 1 93 ? -0.715 0.136 7.807 1.00 95.62 93 SER A O 1
ATOM 769 N N . SER A 1 94 ? 0.454 1.903 7.151 1.00 95.44 94 SER A N 1
ATOM 770 C CA . SER A 1 94 ? 0.222 2.665 8.390 1.00 95.44 94 SER A CA 1
ATOM 771 C C . SER A 1 94 ? -1.226 3.151 8.545 1.00 95.44 94 SER A C 1
ATOM 773 O O . SER A 1 94 ? -1.732 3.248 9.662 1.00 95.44 94 SER A O 1
ATOM 775 N N . ASN A 1 95 ? -1.913 3.425 7.433 1.00 94.44 95 ASN A N 1
ATOM 776 C CA . ASN A 1 95 ? -3.235 4.061 7.413 1.00 94.44 95 ASN A CA 1
ATOM 777 C C . ASN A 1 95 ? -4.394 3.100 7.110 1.00 94.44 95 ASN A C 1
ATOM 779 O O . ASN A 1 95 ? -5.520 3.539 6.909 1.00 94.44 95 ASN A O 1
ATOM 783 N N . SER A 1 96 ? -4.171 1.792 7.096 1.00 93.88 96 SER A N 1
ATOM 784 C CA . SER A 1 96 ? -5.253 0.820 6.923 1.00 93.88 96 SER A CA 1
ATOM 785 C C . SER A 1 96 ? -5.127 -0.333 7.905 1.00 93.88 96 SER A C 1
ATOM 787 O O . SER A 1 96 ? -4.019 -0.707 8.287 1.00 93.88 96 SER A O 1
ATOM 789 N N . ASN A 1 97 ? -6.251 -0.892 8.348 1.00 94.06 97 ASN A N 1
ATOM 790 C CA . ASN A 1 97 ? -6.231 -2.151 9.093 1.00 94.06 97 ASN A CA 1
ATOM 791 C C . ASN A 1 97 ? -6.059 -3.326 8.125 1.00 94.06 97 ASN A C 1
ATOM 793 O O . ASN A 1 97 ? -5.291 -4.240 8.390 1.00 94.06 97 ASN A O 1
ATOM 797 N N . HIS A 1 98 ? -6.716 -3.266 6.968 1.00 95.50 98 HIS A N 1
ATOM 798 C CA . HIS A 1 98 ? -6.696 -4.317 5.962 1.00 95.50 98 HIS A CA 1
ATOM 799 C C . HIS A 1 98 ? -6.427 -3.737 4.568 1.00 95.50 98 HIS A C 1
ATOM 801 O O . HIS A 1 98 ? -7.311 -3.120 3.971 1.00 95.50 98 HIS A O 1
ATOM 807 N N . ALA A 1 99 ? -5.237 -3.971 4.022 1.00 95.88 99 ALA A N 1
ATOM 808 C CA . ALA A 1 99 ? -4.858 -3.557 2.674 1.00 95.88 99 ALA A CA 1
ATOM 809 C C . ALA A 1 99 ? -4.696 -4.756 1.735 1.00 95.88 99 ALA A C 1
ATOM 811 O O . ALA A 1 99 ? -3.956 -5.692 2.025 1.00 95.88 99 ALA A O 1
ATOM 812 N N . VAL A 1 100 ? -5.346 -4.694 0.575 1.00 95.75 100 VAL A N 1
ATOM 813 C CA . VAL A 1 100 ? -5.095 -5.588 -0.562 1.00 95.75 100 VAL A CA 1
ATOM 814 C C . VAL A 1 100 ? -4.632 -4.731 -1.726 1.00 95.75 100 VAL A C 1
ATOM 816 O O . VAL A 1 100 ? -5.399 -3.926 -2.254 1.00 95.75 100 VAL A O 1
ATOM 819 N N . LEU A 1 101 ? -3.373 -4.882 -2.101 1.00 93.44 101 LEU A N 1
ATOM 820 C CA . LEU A 1 101 ? -2.723 -4.119 -3.153 1.00 93.44 101 LEU A CA 1
ATOM 821 C C . LEU A 1 101 ? -2.349 -5.053 -4.297 1.00 93.44 101 LEU A C 1
ATOM 823 O O . LEU A 1 101 ? -2.073 -6.237 -4.095 1.00 93.44 101 LEU A O 1
ATOM 827 N N . ASP A 1 102 ? -2.336 -4.500 -5.500 1.00 88.06 102 ASP A N 1
ATOM 828 C CA . ASP A 1 102 ? -1.804 -5.173 -6.676 1.00 88.06 102 ASP A CA 1
ATOM 829 C C . ASP A 1 102 ? -0.259 -5.232 -6.637 1.00 88.06 102 ASP A C 1
ATOM 831 O O . ASP A 1 102 ? 0.379 -4.995 -5.605 1.00 88.06 102 ASP A O 1
ATOM 835 N N . LYS A 1 103 ? 0.365 -5.550 -7.771 1.00 85.31 103 LYS A N 1
ATOM 836 C CA . LYS A 1 103 ? 1.818 -5.556 -7.928 1.00 85.31 103 LYS A CA 1
ATOM 837 C C . LYS A 1 103 ? 2.430 -4.170 -7.682 1.00 85.31 103 LYS A C 1
ATOM 839 O O . LYS A 1 103 ? 1.950 -3.162 -8.203 1.00 85.31 103 LYS A O 1
ATOM 844 N N . GLY A 1 104 ? 3.539 -4.135 -6.949 1.00 85.12 104 GLY A N 1
ATOM 845 C CA . GLY A 1 104 ? 4.346 -2.930 -6.754 1.00 85.12 104 GLY A CA 1
ATOM 846 C C . GLY A 1 104 ? 5.846 -3.188 -6.861 1.00 85.12 104 GLY A C 1
ATOM 847 O O . GLY A 1 104 ? 6.290 -4.335 -6.946 1.00 85.12 104 GLY A O 1
ATOM 848 N N . CYS A 1 105 ? 6.610 -2.099 -6.911 1.00 85.00 105 CYS A N 1
ATOM 849 C CA . CYS A 1 105 ? 8.066 -2.122 -6.880 1.00 85.00 105 CYS A CA 1
ATOM 850 C C . CYS A 1 105 ? 8.508 -1.891 -5.443 1.00 85.00 105 CYS A C 1
ATOM 852 O O . CYS A 1 105 ? 8.505 -0.755 -4.962 1.00 85.00 105 CYS A O 1
ATOM 854 N N . PHE A 1 106 ? 8.869 -2.981 -4.774 1.00 87.94 106 PHE A N 1
ATOM 855 C CA . PHE A 1 106 ? 9.251 -2.948 -3.373 1.00 87.94 106 PHE A CA 1
ATOM 856 C C . PHE A 1 106 ? 10.697 -3.373 -3.198 1.00 87.94 106 PHE A C 1
ATOM 858 O O . PHE A 1 106 ? 11.137 -4.370 -3.786 1.00 87.94 106 PHE A O 1
ATOM 865 N N . THR A 1 107 ? 11.422 -2.633 -2.369 1.00 89.19 107 THR A N 1
ATOM 866 C CA . THR A 1 107 ? 12.718 -3.088 -1.871 1.00 89.19 107 THR A CA 1
ATOM 867 C C . THR A 1 107 ? 12.511 -4.079 -0.725 1.00 89.19 107 THR A C 1
ATOM 869 O O . THR A 1 107 ? 11.452 -4.117 -0.091 1.00 89.19 107 THR A O 1
ATOM 872 N N . ALA A 1 108 ? 13.534 -4.881 -0.428 1.00 86.75 108 ALA A N 1
ATOM 873 C CA . ALA A 1 108 ? 13.534 -5.736 0.758 1.00 86.75 108 ALA A CA 1
ATOM 874 C C . ALA A 1 108 ? 13.326 -4.921 2.049 1.00 86.75 108 ALA A C 1
ATOM 876 O O . ALA A 1 108 ? 12.563 -5.330 2.924 1.00 86.75 108 ALA A O 1
ATOM 877 N N . GLU A 1 109 ? 13.944 -3.737 2.136 1.00 88.44 109 GLU A N 1
ATOM 878 C CA . GLU A 1 109 ? 13.766 -2.817 3.263 1.00 88.44 109 GLU A CA 1
ATOM 879 C C . GLU A 1 109 ? 12.311 -2.349 3.376 1.00 88.44 109 GLU A C 1
ATOM 881 O O . GLU A 1 109 ? 11.728 -2.414 4.457 1.00 88.44 109 GLU A O 1
ATOM 886 N N . GLY A 1 110 ? 11.690 -1.942 2.266 1.00 91.38 110 GLY A N 1
ATOM 887 C CA . GLY A 1 110 ? 10.285 -1.538 2.241 1.00 91.38 110 GLY A CA 1
ATOM 888 C C . GLY A 1 110 ? 9.348 -2.630 2.758 1.00 91.38 110 GLY A C 1
ATOM 889 O O . GLY A 1 110 ? 8.463 -2.349 3.568 1.00 91.38 110 GLY A O 1
ATOM 890 N N . ILE A 1 111 ? 9.574 -3.885 2.355 1.00 90.88 111 ILE A N 1
ATOM 891 C CA . ILE A 1 111 ? 8.802 -5.040 2.837 1.00 90.88 111 ILE A CA 1
ATOM 892 C C . ILE A 1 111 ? 9.023 -5.260 4.340 1.00 90.88 111 ILE A C 1
ATOM 894 O O . ILE A 1 111 ? 8.051 -5.407 5.083 1.00 90.88 111 ILE A O 1
ATOM 898 N N . LEU A 1 112 ? 10.273 -5.233 4.811 1.00 90.06 112 LEU A N 1
ATOM 899 C CA . LEU A 1 112 ? 10.596 -5.395 6.232 1.00 90.06 112 LEU A CA 1
ATOM 900 C C . LEU A 1 112 ? 9.906 -4.331 7.097 1.00 90.06 112 LEU A C 1
ATOM 902 O O . LEU A 1 112 ? 9.299 -4.647 8.119 1.00 90.06 112 LEU A O 1
ATOM 906 N N . ARG A 1 113 ? 9.912 -3.074 6.650 1.00 92.38 113 ARG A N 1
ATOM 907 C CA . ARG A 1 113 ? 9.219 -1.969 7.323 1.00 92.38 113 ARG A CA 1
ATOM 908 C C . ARG A 1 113 ? 7.703 -2.179 7.409 1.00 92.38 113 ARG A C 1
ATOM 910 O O . ARG A 1 113 ? 7.087 -1.776 8.394 1.00 92.38 113 ARG A O 1
ATOM 917 N N . VAL A 1 114 ? 7.082 -2.834 6.423 1.00 93.31 114 VAL A N 1
ATOM 918 C CA . VAL A 1 114 ? 5.664 -3.229 6.522 1.00 93.31 114 VAL A CA 1
ATOM 919 C C . VAL A 1 114 ? 5.459 -4.266 7.621 1.00 93.31 114 VAL A C 1
ATOM 921 O O . VAL A 1 114 ? 4.524 -4.118 8.409 1.00 93.31 114 VAL A O 1
ATOM 924 N N . PHE A 1 115 ? 6.330 -5.273 7.720 1.00 90.56 115 PHE A N 1
ATOM 925 C CA . PHE A 1 115 ? 6.274 -6.247 8.814 1.00 90.56 115 PHE A CA 1
ATOM 926 C C . PHE A 1 115 ? 6.412 -5.574 10.185 1.00 90.56 115 PHE A C 1
ATOM 928 O O . PHE A 1 115 ? 5.621 -5.868 11.078 1.00 90.56 115 PHE A O 1
ATOM 935 N N . GLU A 1 116 ? 7.331 -4.616 10.344 1.00 92.00 116 GLU A N 1
ATOM 936 C CA . GLU A 1 116 ? 7.467 -3.833 11.584 1.00 92.00 116 GLU A CA 1
ATOM 937 C C . GLU A 1 116 ? 6.155 -3.122 11.959 1.00 92.00 116 GLU A C 1
ATOM 939 O O . GLU A 1 116 ? 5.694 -3.224 13.098 1.00 92.00 116 GLU A O 1
ATOM 944 N N . ILE A 1 117 ? 5.507 -2.458 10.992 1.00 92.44 117 ILE A N 1
ATOM 945 C CA . ILE A 1 117 ? 4.200 -1.807 11.190 1.00 92.44 117 ILE A CA 1
ATOM 946 C C . ILE A 1 117 ? 3.137 -2.830 11.620 1.00 92.44 117 ILE A C 1
ATOM 948 O O . ILE A 1 117 ? 2.279 -2.526 12.457 1.00 92.44 117 ILE A O 1
ATOM 952 N N . MET A 1 118 ? 3.165 -4.038 11.050 1.00 90.94 118 MET A N 1
ATOM 953 C CA . MET A 1 118 ? 2.233 -5.107 11.406 1.00 90.94 118 MET A CA 1
ATOM 954 C C . MET A 1 118 ? 2.449 -5.606 12.835 1.00 90.94 118 MET A C 1
ATOM 956 O O . MET A 1 118 ? 1.477 -5.695 13.580 1.00 90.94 118 MET A O 1
ATOM 960 N N . CYS A 1 119 ? 3.695 -5.851 13.242 1.00 89.69 119 CYS A N 1
ATOM 961 C CA . CYS A 1 119 ? 4.038 -6.310 14.591 1.00 89.69 119 CYS A CA 1
ATOM 962 C C . CYS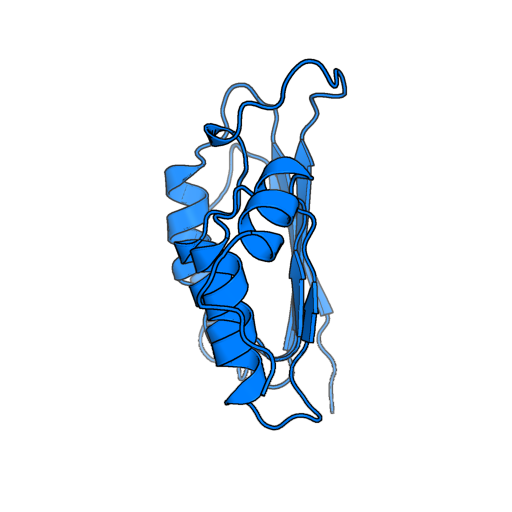 A 1 119 ? 3.712 -5.278 15.681 1.00 89.69 119 CYS A C 1
ATOM 964 O O . CYS A 1 119 ? 3.394 -5.648 16.808 1.00 89.69 119 CYS A O 1
ATOM 966 N N . GLN A 1 120 ? 3.765 -3.983 15.357 1.00 90.38 120 GLN A N 1
ATOM 967 C CA . GLN A 1 120 ? 3.394 -2.898 16.275 1.00 90.38 120 GLN A CA 1
ATOM 968 C C . GLN A 1 120 ? 1.877 -2.657 16.351 1.00 90.38 120 GLN A C 1
ATOM 970 O O . GLN A 1 120 ? 1.401 -1.928 17.224 1.00 90.38 120 GLN A O 1
ATOM 975 N N . SER A 1 121 ? 1.104 -3.237 15.431 1.00 87.25 121 SER A N 1
ATOM 976 C CA . SER A 1 121 ? -0.352 -3.114 15.407 1.00 87.25 121 SER A CA 1
ATOM 977 C C . SER A 1 121 ? -1.004 -4.193 16.287 1.00 87.25 121 SER A C 1
ATOM 979 O O . SER A 1 121 ? -0.451 -5.282 16.426 1.00 87.25 121 SER A O 1
ATOM 981 N N . PRO A 1 122 ? -2.206 -3.956 16.850 1.00 84.19 122 PRO A N 1
ATOM 982 C CA . PRO A 1 122 ? -2.985 -5.018 17.488 1.00 84.19 122 PRO A CA 1
ATOM 983 C C . PRO A 1 122 ? -3.172 -6.197 16.517 1.00 84.19 122 PRO A C 1
ATOM 985 O O . PRO A 1 122 ? -3.714 -6.023 15.420 1.00 84.19 122 PRO A O 1
ATOM 988 N N . SER A 1 123 ? -2.661 -7.372 16.901 1.00 64.44 123 SER A N 1
ATOM 989 C CA . SER A 1 123 ? -2.425 -8.516 16.005 1.00 64.44 123 SER A CA 1
ATOM 990 C C . SER A 1 123 ? -3.693 -9.108 15.383 1.00 64.44 123 SER A C 1
ATOM 992 O O . SER A 1 123 ? -3.623 -9.761 14.347 1.00 64.44 123 SER A O 1
ATOM 994 N N . ASP A 1 124 ? -4.863 -8.844 15.964 1.00 73.69 124 ASP A N 1
ATOM 995 C CA . ASP A 1 124 ? -6.165 -9.327 15.505 1.00 73.69 124 ASP A CA 1
ATOM 996 C C . ASP A 1 124 ? -6.777 -8.488 14.370 1.00 73.69 124 ASP A C 1
ATOM 998 O O . ASP A 1 124 ? -7.802 -8.869 13.802 1.00 73.69 124 ASP A O 1
ATOM 1002 N N . LYS A 1 125 ? -6.177 -7.339 14.030 1.00 79.19 125 LYS A N 1
ATOM 1003 C CA . LYS A 1 125 ? -6.800 -6.357 13.124 1.00 79.19 125 LYS A CA 1
ATOM 1004 C C . LYS A 1 125 ? -5.968 -5.993 11.907 1.00 79.19 125 LYS A C 1
ATOM 1006 O O . LYS A 1 125 ? -6.502 -5.327 11.024 1.00 79.19 125 LYS A O 1
ATOM 1011 N N . LYS A 1 126 ? -4.693 -6.389 11.843 1.00 92.88 126 LYS A N 1
ATOM 1012 C CA . LYS A 1 126 ? -3.782 -5.940 10.786 1.00 92.88 126 LYS A CA 1
ATOM 1013 C C . LYS A 1 126 ? -3.567 -6.988 9.700 1.00 92.88 126 LYS A C 1
ATOM 1015 O O . LYS A 1 126 ? -3.165 -8.111 9.977 1.00 92.88 126 LYS A O 1
ATOM 1020 N N . PHE A 1 127 ? -3.771 -6.590 8.451 1.00 94.56 127 PHE A N 1
ATOM 1021 C CA . PHE A 1 127 ? -3.540 -7.413 7.274 1.00 94.56 127 PHE A CA 1
ATOM 1022 C C . PHE A 1 127 ? -3.050 -6.549 6.113 1.00 94.56 127 PHE A C 1
ATOM 1024 O O . PHE A 1 127 ? -3.649 -5.519 5.801 1.00 94.56 127 PHE A O 1
ATOM 1031 N N . VAL A 1 128 ? -1.986 -6.983 5.444 1.00 94.94 128 VAL A N 1
ATOM 1032 C CA . VAL A 1 128 ? -1.473 -6.349 4.229 1.00 94.94 128 VAL A CA 1
ATOM 1033 C C . VAL A 1 128 ? -1.107 -7.452 3.239 1.00 94.94 128 VAL A C 1
ATOM 1035 O O . VAL A 1 128 ? -0.373 -8.373 3.581 1.00 94.94 128 VAL A O 1
ATOM 1038 N N . SER A 1 129 ? -1.624 -7.364 2.017 1.00 95.50 129 SER A N 1
ATOM 1039 C CA . SER A 1 129 ? -1.329 -8.290 0.921 1.00 95.50 129 SER A CA 1
ATOM 1040 C C . SER A 1 129 ? -0.927 -7.505 -0.318 1.00 95.50 129 SER A C 1
ATOM 1042 O O . SER A 1 129 ? -1.618 -6.559 -0.691 1.00 95.50 129 SER A O 1
ATOM 1044 N N . PHE A 1 130 ? 0.152 -7.921 -0.974 1.00 92.94 130 PHE A N 1
ATOM 1045 C CA . PHE A 1 130 ? 0.643 -7.349 -2.227 1.00 92.94 130 PHE A CA 1
ATOM 1046 C C . PHE A 1 130 ? 1.421 -8.397 -3.025 1.00 92.94 130 PHE A C 1
ATOM 1048 O O . PHE A 1 130 ? 1.915 -9.374 -2.463 1.00 92.94 130 PHE A O 1
ATOM 1055 N N . ALA A 1 131 ? 1.550 -8.184 -4.334 1.00 88.69 131 ALA A N 1
ATOM 1056 C CA . ALA A 1 131 ? 2.428 -8.985 -5.182 1.00 88.69 131 ALA A CA 1
ATOM 1057 C C . ALA A 1 131 ? 3.776 -8.273 -5.367 1.00 88.69 131 ALA A C 1
ATOM 1059 O O . ALA A 1 131 ? 3.821 -7.075 -5.648 1.00 88.69 131 ALA A O 1
ATOM 1060 N N . THR A 1 132 ? 4.875 -9.014 -5.247 1.00 84.88 132 THR A N 1
ATOM 1061 C CA . THR A 1 132 ? 6.236 -8.504 -5.466 1.00 84.88 132 THR A CA 1
ATOM 1062 C C . THR A 1 132 ? 6.985 -9.368 -6.481 1.00 84.88 132 THR A C 1
ATOM 1064 O O . THR A 1 132 ? 6.504 -10.427 -6.889 1.00 84.88 132 THR A O 1
ATOM 1067 N N . SER A 1 133 ? 8.139 -8.895 -6.945 1.00 81.50 133 SER A N 1
ATOM 1068 C CA . SER A 1 133 ? 9.019 -9.680 -7.812 1.00 81.50 133 SER A CA 1
ATOM 1069 C C . SER A 1 133 ? 9.778 -10.740 -7.007 1.00 81.50 133 SER A C 1
ATOM 1071 O O . SER A 1 133 ? 10.105 -10.502 -5.845 1.00 81.50 133 SER A O 1
ATOM 1073 N N . MET A 1 134 ? 10.104 -11.883 -7.627 1.00 80.00 134 MET A N 1
ATOM 1074 C CA . MET A 1 134 ? 10.965 -12.886 -6.979 1.00 80.00 134 MET A CA 1
ATOM 1075 C C . MET A 1 134 ? 12.326 -12.293 -6.601 1.00 80.00 134 MET A C 1
ATOM 1077 O O . MET A 1 134 ? 12.802 -12.537 -5.508 1.00 80.00 134 MET A O 1
ATOM 1081 N N . VAL A 1 135 ? 12.884 -11.402 -7.428 1.00 79.88 135 VAL A N 1
ATOM 1082 C CA . VAL A 1 135 ? 14.161 -10.723 -7.144 1.00 79.88 135 VAL A CA 1
ATOM 1083 C C . VAL A 1 135 ? 14.108 -9.921 -5.838 1.00 79.88 135 VAL A C 1
ATOM 1085 O O . VAL A 1 135 ? 15.020 -10.002 -5.016 1.00 79.88 135 VAL A O 1
ATOM 1088 N N . SER A 1 136 ? 13.029 -9.162 -5.622 1.00 77.25 136 SER A N 1
ATOM 1089 C CA . SER A 1 136 ? 12.812 -8.413 -4.376 1.00 77.25 136 SER A CA 1
ATOM 1090 C C . SER A 1 136 ? 12.657 -9.344 -3.171 1.00 77.25 136 SER A C 1
ATOM 1092 O O . SER A 1 136 ? 13.097 -9.006 -2.075 1.00 77.25 136 SER A O 1
ATOM 1094 N N . PHE A 1 137 ? 12.019 -10.500 -3.370 1.00 79.12 137 PHE A N 1
ATOM 1095 C CA . PHE A 1 137 ? 11.814 -11.503 -2.330 1.00 79.12 137 PHE A CA 1
ATOM 1096 C C . PHE A 1 137 ? 13.117 -12.224 -1.956 1.00 79.12 137 PHE A C 1
ATOM 1098 O O . PHE A 1 137 ? 13.437 -12.313 -0.775 1.00 79.12 137 PHE A O 1
ATOM 1105 N N . ASP A 1 138 ? 13.907 -12.650 -2.938 1.00 81.12 138 ASP A N 1
ATOM 1106 C CA . ASP A 1 138 ? 15.212 -13.284 -2.719 1.00 81.12 138 ASP A CA 1
ATOM 1107 C C . ASP A 1 138 ? 16.155 -12.325 -1.978 1.00 81.12 138 ASP A C 1
ATOM 1109 O O . ASP A 1 138 ? 16.747 -12.679 -0.961 1.00 81.12 138 ASP A O 1
ATOM 1113 N N . SER A 1 139 ? 16.171 -11.051 -2.390 1.00 80.75 139 SER A N 1
ATOM 1114 C CA . SER A 1 139 ? 16.944 -9.998 -1.713 1.00 80.75 139 SER A CA 1
ATOM 1115 C C . SER A 1 139 ? 16.546 -9.810 -0.244 1.00 80.75 139 SER A C 1
ATOM 1117 O O . SER A 1 139 ? 17.364 -9.382 0.568 1.00 80.75 139 SER A O 1
ATOM 1119 N N . MET A 1 140 ? 15.288 -10.091 0.109 1.00 79.25 140 MET A N 1
ATOM 1120 C CA . MET A 1 140 ? 14.811 -10.038 1.490 1.00 79.25 140 MET A CA 1
ATOM 1121 C C . MET A 1 140 ? 15.314 -11.238 2.293 1.00 79.25 140 MET A C 1
ATOM 1123 O O . MET A 1 140 ? 15.756 -11.053 3.421 1.00 79.25 140 MET A O 1
ATOM 1127 N N . ILE A 1 141 ? 15.296 -12.447 1.727 1.00 79.38 141 ILE A N 1
ATOM 1128 C CA . ILE A 1 141 ? 15.818 -13.646 2.404 1.00 79.38 141 ILE A CA 1
ATOM 1129 C C . ILE A 1 141 ? 17.312 -13.493 2.713 1.00 79.38 141 ILE A C 1
ATOM 1131 O O . ILE A 1 141 ? 17.759 -13.863 3.797 1.00 79.38 141 ILE A O 1
ATOM 1135 N N . ASP A 1 142 ? 18.063 -12.886 1.798 1.00 79.19 142 ASP A N 1
ATOM 1136 C CA . ASP A 1 142 ? 19.505 -12.688 1.943 1.00 79.19 142 ASP A CA 1
ATOM 1137 C C . ASP A 1 142 ? 19.881 -11.517 2.877 1.00 79.19 142 ASP A C 1
ATOM 1139 O O . ASP A 1 142 ? 21.064 -11.283 3.142 1.00 79.19 142 ASP A O 1
ATOM 1143 N N . CYS A 1 143 ? 18.908 -10.760 3.404 1.00 70.38 143 CYS A N 1
ATOM 1144 C CA . CYS A 1 143 ? 19.187 -9.628 4.288 1.00 70.38 143 CYS A CA 1
ATOM 1145 C C . CYS A 1 143 ? 19.633 -10.107 5.688 1.00 70.38 143 CYS A C 1
ATOM 1147 O O . CYS A 1 143 ? 18.824 -10.648 6.444 1.00 70.38 143 CYS A O 1
ATOM 1149 N N . PRO A 1 144 ? 20.872 -9.810 6.129 1.00 65.00 144 PRO A N 1
ATOM 1150 C CA . PRO A 1 144 ? 21.441 -10.346 7.375 1.00 65.00 144 PRO A CA 1
ATOM 1151 C C . PRO A 1 144 ? 20.741 -9.866 8.659 1.00 65.00 144 PRO A C 1
ATOM 1153 O O . PRO A 1 144 ? 20.950 -10.438 9.730 1.00 65.00 144 PRO A O 1
ATOM 1156 N N . ASN A 1 145 ? 19.920 -8.817 8.554 1.00 63.81 145 ASN A N 1
ATOM 1157 C CA . ASN A 1 145 ? 19.168 -8.229 9.662 1.00 63.81 145 ASN A CA 1
ATOM 1158 C C . ASN A 1 145 ? 17.771 -8.846 9.842 1.00 63.81 145 ASN A C 1
ATOM 1160 O O . ASN A 1 145 ? 17.115 -8.556 10.837 1.00 63.81 145 ASN A O 1
ATOM 1164 N N . LEU A 1 146 ? 17.321 -9.717 8.931 1.00 59.19 146 LEU A N 1
ATOM 1165 C CA . LEU A 1 146 ? 16.115 -10.534 9.101 1.00 59.19 146 LEU A CA 1
ATOM 1166 C C . LEU A 1 146 ? 16.438 -11.770 9.950 1.00 59.19 146 LEU A C 1
ATOM 1168 O O . LEU A 1 146 ? 16.329 -12.915 9.520 1.00 59.19 146 LEU A O 1
ATOM 1172 N N . LYS A 1 147 ? 16.873 -11.544 11.191 1.00 51.16 147 LYS A N 1
ATOM 1173 C CA . LYS A 1 147 ? 16.858 -12.603 12.199 1.00 51.16 147 LYS A CA 1
ATOM 1174 C C . LYS A 1 147 ? 15.455 -12.634 12.788 1.00 51.16 147 LYS A C 1
ATOM 1176 O O . LYS A 1 147 ? 15.054 -11.700 13.472 1.00 51.16 147 LYS A O 1
ATOM 1181 N N . TYR A 1 148 ? 14.708 -13.681 12.458 1.00 50.12 148 TYR A N 1
ATOM 1182 C CA . TYR A 1 148 ? 13.480 -14.020 13.165 1.00 50.12 148 TYR A CA 1
ATOM 1183 C C . TYR A 1 148 ? 13.870 -14.379 14.606 1.00 50.12 148 TYR A C 1
ATOM 1185 O O . TYR A 1 148 ? 14.472 -15.432 14.822 1.00 50.12 148 TYR A O 1
ATOM 1193 N N . GLU A 1 149 ? 13.612 -13.476 15.552 1.00 44.09 149 GLU A N 1
ATOM 1194 C CA . GLU A 1 149 ? 13.607 -13.785 16.990 1.00 44.09 149 GLU A CA 1
ATOM 1195 C C . GLU A 1 149 ? 12.230 -14.297 17.421 1.00 44.09 149 GLU A C 1
ATOM 1197 O O . GLU A 1 149 ? 11.211 -13.714 16.975 1.00 44.09 149 GLU A O 1
#

Radius of gyration: 16.05 Å; chains: 1; bounding box: 45×31×41 Å

Secondary structure (DSSP, 8-state):
----EEEEEEEGGG--HHHHHHHHTT---TT-EEEEEEEE-TTS--HHHHHHHHTT---EEEEEEEEEE-----S---GGG-SB-HHHHHHHHHHEEEEEEEEB---HHHHHHHHHHHHTS-TTT-EEEEE--HHHHHHHHT-TT----

pLDDT: mean 78.08, std 15.47, range [41.12, 96.75]

Sequence (149 aa):
VHHYLEHLRFNSNGFNFRLISSLTRDRNLEKVQIALTLNASTADFDMTRTRKMLKQLPKMDKLRIDWKSWTSSMKEVVMDDLLIDDGTLLHISSNSNHAVLDKGCFTAEGILRVFEIMCQSPSDKKFVSFATSMVSFDSMIDCPNLKYE